Protein AF-A0A3D2IP74-F1 (afdb_monomer_lite)

Foldseek 3Di:
DFQQVVVLVVCVVPPDPPDDGLVPDPDDPDDDDDDRRDGPVRVVVVCCCPDPVLVCQVVAFDPDDDDPDPPGDTSNNVVVVVVVVVD

Structure (mmCIF, N/CA/C/O backbone):
data_AF-A0A3D2IP74-F1
#
_entry.id   AF-A0A3D2IP74-F1
#
loop_
_atom_site.group_PDB
_atom_site.id
_atom_site.type_symbol
_atom_site.label_atom_id
_atom_site.label_alt_id
_atom_site.label_comp_id
_atom_site.label_asym_id
_atom_site.label_entity_id
_atom_site.label_seq_id
_atom_site.pdbx_PDB_ins_code
_atom_site.Cartn_x
_atom_site.Cartn_y
_atom_site.Cartn_z
_atom_site.occupancy
_atom_site.B_iso_or_equiv
_atom_site.auth_seq_id
_atom_site.auth_comp_id
_atom_site.auth_asym_id
_atom_site.auth_atom_id
_atom_site.pdbx_PDB_model_num
ATOM 1 N N . MET A 1 1 ? -7.723 -2.704 24.271 1.00 79.56 1 MET A N 1
ATOM 2 C CA . MET A 1 1 ? -7.808 -1.946 23.009 1.00 79.56 1 MET A CA 1
ATOM 3 C C . MET A 1 1 ? -6.448 -1.966 22.332 1.00 79.56 1 MET A C 1
ATOM 5 O O . MET A 1 1 ? -5.488 -1.477 22.926 1.00 79.56 1 MET A O 1
ATOM 9 N N . THR A 1 2 ? -6.348 -2.590 21.163 1.00 94.44 2 THR A N 1
ATOM 10 C CA . THR A 1 2 ? -5.093 -2.758 20.408 1.00 94.44 2 THR A CA 1
ATOM 11 C C . THR A 1 2 ? -4.667 -1.459 19.704 1.00 94.44 2 THR A C 1
ATOM 13 O O . THR A 1 2 ? -5.436 -0.497 19.643 1.00 94.44 2 THR A O 1
ATOM 16 N N . ILE A 1 3 ? -3.431 -1.386 19.189 1.00 96.50 3 ILE A N 1
ATOM 17 C CA . ILE A 1 3 ? -2.961 -0.206 18.434 1.00 96.50 3 ILE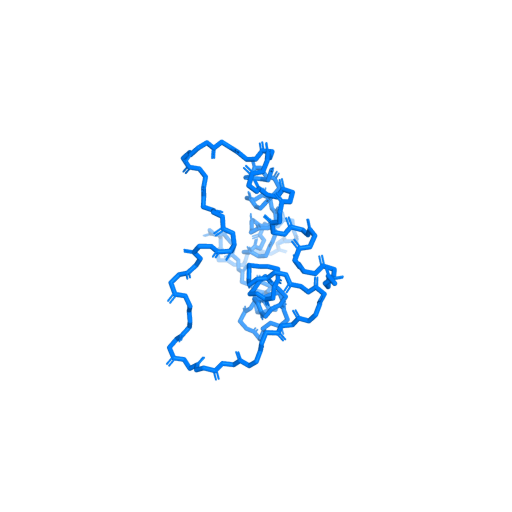 A CA 1
ATOM 18 C C . ILE A 1 3 ? -3.782 -0.051 17.147 1.00 96.50 3 ILE A C 1
ATOM 20 O O . ILE A 1 3 ? -4.207 1.062 16.832 1.00 96.50 3 ILE A O 1
ATOM 24 N N . ARG A 1 4 ? -4.084 -1.167 16.473 1.00 96.25 4 ARG A N 1
ATOM 25 C CA . ARG A 1 4 ? -4.970 -1.200 15.305 1.00 96.25 4 ARG A CA 1
ATOM 26 C C . ARG A 1 4 ? -6.343 -0.596 15.615 1.00 96.25 4 ARG A C 1
ATOM 28 O O . ARG A 1 4 ? -6.771 0.313 14.915 1.00 96.25 4 ARG A O 1
ATOM 35 N N . GLU A 1 5 ? -7.005 -1.043 16.683 1.00 96.00 5 GLU A N 1
ATOM 36 C CA . GLU A 1 5 ? -8.339 -0.544 17.071 1.00 96.00 5 GLU A CA 1
ATOM 37 C C . GLU A 1 5 ? -8.347 0.959 17.373 1.00 96.00 5 GLU A C 1
ATOM 39 O O . GLU A 1 5 ? -9.313 1.658 17.071 1.00 96.00 5 GLU A O 1
ATOM 44 N N . ARG A 1 6 ? -7.264 1.482 17.961 1.00 96.88 6 ARG A N 1
ATOM 45 C CA . ARG A 1 6 ? -7.114 2.926 18.192 1.00 96.88 6 ARG A CA 1
ATOM 46 C C . ARG A 1 6 ? -6.982 3.696 16.877 1.00 96.88 6 ARG A C 1
ATOM 48 O O . ARG A 1 6 ? -7.562 4.773 16.757 1.00 96.88 6 ARG A O 1
ATOM 55 N N . ALA A 1 7 ? -6.237 3.160 15.909 1.00 95.62 7 ALA A N 1
ATOM 56 C CA . ALA A 1 7 ? -6.108 3.755 14.581 1.00 95.62 7 ALA A CA 1
ATOM 57 C C . ALA A 1 7 ? -7.444 3.731 13.820 1.00 95.62 7 ALA A C 1
ATOM 59 O O . ALA A 1 7 ? -7.863 4.760 13.305 1.00 95.62 7 ALA A O 1
ATOM 60 N N . GLU A 1 8 ? -8.157 2.605 13.841 1.00 96.25 8 GLU A N 1
ATOM 61 C CA . GLU A 1 8 ? -9.488 2.451 13.236 1.00 96.25 8 GLU A CA 1
ATOM 62 C C . GLU A 1 8 ? -10.528 3.402 13.842 1.00 96.25 8 GLU A C 1
ATOM 64 O O . GLU A 1 8 ? -11.328 3.998 13.120 1.00 96.25 8 GLU A O 1
ATOM 69 N N . LYS A 1 9 ? -10.506 3.586 15.169 1.00 96.31 9 LYS A N 1
ATOM 70 C CA . LYS A 1 9 ? -11.368 4.567 15.838 1.00 96.31 9 LYS A CA 1
ATOM 71 C C . LYS A 1 9 ? -11.052 5.989 15.367 1.00 96.31 9 LYS A C 1
ATOM 73 O O . LYS A 1 9 ? -11.965 6.728 15.018 1.00 96.31 9 LYS A O 1
ATOM 78 N N . ARG A 1 10 ? -9.765 6.341 15.302 1.00 95.94 10 ARG A N 1
ATOM 79 C CA . ARG A 1 10 ? -9.315 7.653 14.823 1.00 95.94 10 ARG A CA 1
ATOM 80 C C . ARG A 1 10 ? -9.715 7.900 13.366 1.00 95.94 10 ARG A C 1
ATOM 82 O O . ARG A 1 10 ? -10.128 9.005 13.042 1.00 95.94 10 ARG A O 1
ATOM 89 N N . GLU A 1 11 ? -9.614 6.893 12.500 1.00 96.44 11 GLU A N 1
ATOM 90 C CA . GLU A 1 11 ? -10.064 6.993 11.106 1.00 96.44 11 GLU A CA 1
ATOM 91 C C . GLU A 1 11 ? -11.541 7.390 11.025 1.00 96.44 11 GLU A C 1
ATOM 93 O O . GLU A 1 11 ? -11.880 8.310 10.291 1.00 96.44 11 GLU A O 1
ATOM 98 N N . ARG A 1 12 ? -12.411 6.769 11.830 1.00 94.62 12 ARG A N 1
ATOM 99 C CA . ARG A 1 12 ? -13.847 7.097 11.845 1.00 94.62 12 ARG A CA 1
ATOM 100 C C . ARG A 1 12 ? -14.157 8.512 12.330 1.00 94.62 12 ARG A C 1
ATOM 102 O O . ARG A 1 12 ? -15.177 9.065 11.943 1.00 94.62 12 ARG A O 1
ATOM 109 N N . GLU A 1 13 ? -13.321 9.061 13.205 1.00 96.00 13 GLU A N 1
ATOM 110 C CA . GLU A 1 13 ? -13.516 10.398 13.774 1.00 96.00 13 GLU A CA 1
ATOM 111 C C . GLU A 1 13 ? -12.984 11.506 12.855 1.00 96.00 13 GLU A C 1
ATOM 113 O O . GLU A 1 13 ? -13.545 12.597 12.828 1.00 96.00 13 GLU A O 1
ATOM 118 N N . ILE A 1 14 ? -11.893 11.242 12.126 1.00 96.69 14 ILE A N 1
ATOM 119 C CA . ILE A 1 14 ? -11.164 12.265 11.359 1.00 96.69 14 ILE A CA 1
ATOM 120 C C . ILE A 1 14 ? -11.509 12.238 9.868 1.00 96.69 14 ILE A C 1
ATOM 122 O O . ILE A 1 14 ? -11.487 13.283 9.215 1.00 96.69 14 ILE A O 1
ATOM 126 N N . LEU A 1 15 ? -11.766 11.061 9.294 1.00 96.31 15 LEU A N 1
ATOM 127 C CA . LEU A 1 15 ? -12.001 10.951 7.860 1.00 96.31 15 LEU A CA 1
ATOM 128 C C . LEU A 1 15 ? -13.386 11.489 7.472 1.00 96.31 15 LEU A C 1
ATOM 130 O O . LEU A 1 15 ? -14.334 11.474 8.253 1.00 96.31 15 LEU A O 1
ATOM 134 N N . SER A 1 16 ? -13.499 11.942 6.221 1.00 96.88 16 SER A N 1
ATOM 135 C CA . SER A 1 16 ? -14.776 12.344 5.622 1.00 96.88 16 SER A CA 1
ATOM 136 C C . SER A 1 16 ? -15.813 11.210 5.706 1.00 96.88 16 SER A C 1
ATOM 138 O O . SER A 1 16 ? -15.433 10.046 5.562 1.00 96.88 16 SER A O 1
ATOM 140 N N . PRO A 1 17 ? -17.122 11.511 5.821 1.00 95.00 17 PRO A N 1
ATOM 141 C CA . PRO A 1 17 ? -18.185 10.500 5.783 1.00 95.00 17 PRO A CA 1
ATOM 142 C C . PRO A 1 17 ? -18.165 9.605 4.534 1.00 95.00 17 PRO A C 1
ATOM 144 O O . PRO A 1 17 ? -18.671 8.488 4.566 1.00 95.00 17 PRO A O 1
ATOM 147 N N . TYR A 1 18 ? -17.573 10.091 3.438 1.00 95.56 18 TYR A N 1
ATOM 148 C CA . TYR A 1 18 ? -17.444 9.360 2.174 1.00 95.56 18 TYR A CA 1
ATOM 149 C C . TYR A 1 18 ? -16.120 8.590 2.038 1.00 95.56 18 TYR A C 1
ATOM 151 O O . TYR A 1 18 ? -15.873 7.962 1.010 1.00 95.56 18 TYR A O 1
ATOM 159 N N . ALA A 1 19 ? -15.234 8.660 3.033 1.00 96.31 19 ALA A N 1
ATOM 160 C CA . ALA A 1 19 ? -13.943 7.993 2.984 1.00 96.31 19 ALA A CA 1
ATOM 161 C C . ALA A 1 19 ? -14.062 6.492 3.287 1.00 96.31 19 ALA A C 1
ATOM 163 O O . ALA A 1 19 ? -14.824 6.058 4.153 1.00 96.31 19 ALA A O 1
ATOM 164 N N . ALA A 1 20 ? -13.231 5.690 2.623 1.00 95.56 20 ALA A N 1
ATOM 165 C CA . ALA A 1 20 ? -13.114 4.269 2.920 1.00 95.56 20 ALA A CA 1
ATOM 166 C C . ALA A 1 20 ? -12.402 4.057 4.270 1.00 95.56 20 ALA A C 1
ATOM 168 O O . ALA A 1 20 ? -11.190 4.235 4.381 1.00 95.56 20 ALA A O 1
ATOM 169 N N . CYS A 1 21 ? -13.147 3.640 5.294 1.00 96.00 21 CYS A N 1
ATOM 170 C CA . CYS A 1 21 ? -12.592 3.297 6.606 1.00 96.00 21 CYS A CA 1
ATOM 171 C C . CYS A 1 21 ? -12.031 1.870 6.618 1.00 96.00 21 CYS A C 1
ATOM 173 O O . CYS A 1 21 ? -12.682 0.941 6.134 1.00 96.00 21 CYS A O 1
ATOM 175 N N . SER A 1 22 ? -10.864 1.659 7.233 1.00 95.69 22 SER A N 1
ATOM 176 C CA . SER A 1 22 ? -10.245 0.325 7.294 1.00 95.69 22 SER A CA 1
ATOM 177 C C . SER A 1 22 ? -11.084 -0.682 8.092 1.00 95.69 22 SER A C 1
ATOM 179 O O . SER A 1 22 ? -11.193 -1.844 7.704 1.00 95.69 22 SER A O 1
ATOM 181 N N . ALA A 1 23 ? -11.779 -0.215 9.133 1.00 94.38 23 ALA A N 1
ATOM 182 C CA . ALA A 1 23 ? -12.708 -1.014 9.934 1.00 94.38 23 ALA A CA 1
ATOM 183 C C . ALA A 1 23 ? -13.975 -1.478 9.187 1.00 94.38 23 ALA A C 1
ATOM 185 O O . ALA A 1 23 ? -14.722 -2.287 9.729 1.00 94.38 23 ALA A O 1
ATOM 186 N N . LEU A 1 24 ? -14.260 -0.929 7.999 1.00 94.56 24 LEU A N 1
ATOM 187 C CA . LEU A 1 24 ? -15.420 -1.280 7.163 1.00 94.56 24 LEU A CA 1
ATOM 188 C C . LEU A 1 24 ? -15.004 -2.007 5.874 1.00 94.56 24 LEU A C 1
ATOM 190 O O . LEU A 1 24 ? -15.775 -2.081 4.921 1.00 94.56 24 LEU A O 1
ATOM 194 N N . SER A 1 25 ? -13.771 -2.516 5.819 1.00 94.00 25 SER A N 1
ATOM 195 C CA . SER A 1 25 ? -13.303 -3.310 4.686 1.00 94.00 25 SER A CA 1
ATOM 196 C C . SER A 1 25 ? -14.170 -4.559 4.496 1.00 94.00 25 SER A C 1
ATOM 198 O O . SER A 1 25 ? -14.534 -5.219 5.468 1.00 94.00 25 SER A O 1
ATOM 200 N N . ALA A 1 26 ? -14.433 -4.924 3.238 1.00 93.56 26 ALA A N 1
ATOM 201 C CA . ALA A 1 26 ? -15.124 -6.166 2.883 1.00 93.56 26 ALA A CA 1
ATOM 202 C C . ALA A 1 26 ? -14.337 -7.440 3.261 1.00 93.56 26 ALA A C 1
ATOM 204 O O . ALA A 1 26 ? -14.858 -8.544 3.138 1.00 93.56 26 ALA A O 1
ATOM 205 N N . GLY A 1 27 ? -13.092 -7.301 3.731 1.00 92.44 27 GLY A N 1
ATOM 206 C CA . GLY A 1 27 ? -12.232 -8.418 4.106 1.00 92.44 27 GLY A CA 1
ATOM 207 C C . GLY A 1 27 ? -11.341 -8.886 2.957 1.00 92.44 27 GLY A C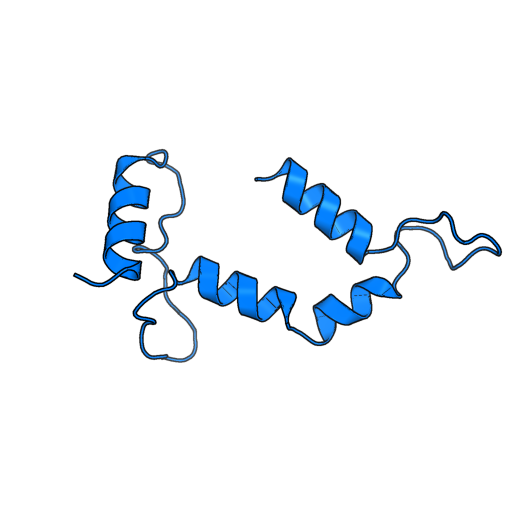 1
ATOM 208 O O . GLY A 1 27 ? -11.022 -8.125 2.044 1.00 92.44 27 GLY A O 1
ATOM 209 N N . ARG A 1 28 ? -10.870 -10.132 3.046 1.00 93.25 28 ARG A N 1
ATOM 210 C CA . ARG A 1 28 ? -9.981 -10.770 2.064 1.00 93.25 28 ARG A CA 1
ATOM 211 C C . ARG A 1 28 ? -10.564 -12.116 1.652 1.00 93.25 28 ARG A C 1
ATOM 213 O O . ARG A 1 28 ? -11.189 -12.771 2.476 1.00 93.25 28 ARG A O 1
ATOM 220 N N . ASP A 1 29 ? -10.253 -12.560 0.434 1.00 95.25 29 ASP A N 1
ATOM 221 C CA . ASP A 1 29 ? -10.693 -13.867 -0.089 1.00 95.25 29 ASP A CA 1
ATOM 222 C C . ASP A 1 29 ? -10.274 -15.044 0.802 1.00 95.25 29 ASP A C 1
ATOM 224 O O . ASP A 1 29 ? -10.947 -16.068 0.865 1.00 95.25 29 ASP A O 1
ATOM 228 N N . LYS A 1 30 ? -9.126 -14.907 1.475 1.00 94.44 30 LYS A N 1
ATOM 229 C CA . LYS A 1 30 ? -8.642 -15.862 2.471 1.00 94.44 30 LYS A CA 1
ATOM 230 C C . LYS A 1 30 ? -8.715 -15.221 3.842 1.00 94.44 30 LYS A C 1
ATOM 232 O O . LYS A 1 30 ? -8.149 -14.144 4.045 1.00 94.44 30 LYS A O 1
ATOM 237 N N . GLU A 1 31 ? -9.360 -15.911 4.775 1.00 91.94 31 GLU A N 1
ATOM 238 C CA . GLU A 1 31 ? -9.394 -15.489 6.167 1.00 91.94 31 GLU A CA 1
ATOM 239 C C . GLU A 1 31 ? -7.984 -15.484 6.756 1.00 91.94 31 GLU A C 1
ATOM 241 O O . GLU A 1 31 ? -7.200 -16.423 6.612 1.00 91.94 31 GLU A O 1
ATOM 246 N N . GLU A 1 32 ? -7.653 -14.383 7.418 1.00 92.00 32 GLU A N 1
ATOM 247 C CA . GLU A 1 32 ? -6.380 -14.198 8.091 1.00 92.00 32 GLU A CA 1
ATOM 248 C C . GLU A 1 32 ? -6.645 -13.552 9.450 1.00 92.00 32 GLU A C 1
ATOM 250 O O . GLU A 1 32 ? -7.493 -12.657 9.542 1.00 92.00 32 GLU A O 1
ATOM 255 N N . PRO A 1 33 ? -5.896 -13.926 10.499 1.00 92.75 33 PRO A N 1
ATOM 256 C CA . PRO A 1 33 ? -6.027 -13.270 11.788 1.00 92.75 33 PRO A CA 1
ATOM 257 C C . PRO A 1 33 ? -5.690 -11.782 11.663 1.00 92.75 33 PRO A C 1
ATOM 259 O O . PRO A 1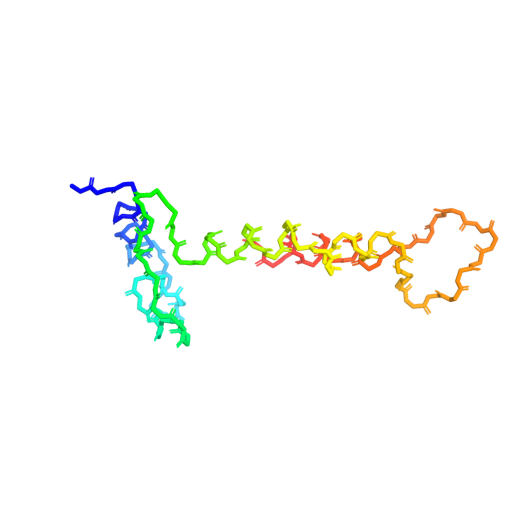 33 ? -4.793 -11.376 10.904 1.00 92.75 33 PRO A O 1
ATOM 262 N N . GLN A 1 34 ? -6.422 -10.969 12.422 1.00 91.81 34 GLN A N 1
ATOM 263 C CA . GLN A 1 34 ? -6.199 -9.531 12.488 1.00 91.81 34 GLN A CA 1
ATOM 264 C C . GLN A 1 34 ? -4.863 -9.224 13.168 1.00 91.81 34 GLN A C 1
ATOM 266 O O . GLN A 1 34 ? -4.456 -9.885 14.121 1.00 91.81 34 GLN A O 1
ATOM 271 N N . ASP A 1 35 ? -4.179 -8.201 12.663 1.00 94.19 35 ASP A N 1
ATOM 272 C CA . ASP A 1 35 ? -2.928 -7.712 13.239 1.00 94.19 35 ASP A CA 1
ATOM 273 C C . ASP A 1 35 ? -3.250 -6.817 14.456 1.00 94.19 35 ASP A C 1
ATOM 275 O O . ASP A 1 35 ? -4.240 -6.083 14.457 1.00 94.19 35 ASP A O 1
ATOM 279 N N . ALA A 1 36 ? -2.454 -6.880 15.524 1.00 95.56 36 ALA A N 1
ATOM 280 C CA . ALA A 1 36 ? -2.674 -6.049 16.713 1.00 95.56 36 ALA A CA 1
ATOM 281 C C . ALA A 1 36 ? -2.232 -4.584 16.509 1.00 95.56 36 ALA A C 1
ATOM 283 O O . ALA A 1 36 ? -2.617 -3.694 17.274 1.00 95.56 36 ALA A O 1
ATOM 284 N N . ILE A 1 37 ? -1.408 -4.326 15.494 1.00 96.44 37 ILE A N 1
ATOM 285 C CA . ILE A 1 37 ? -0.739 -3.048 15.260 1.00 96.44 37 ILE A CA 1
ATOM 286 C C . ILE A 1 37 ? -1.250 -2.384 13.987 1.00 96.44 37 ILE A C 1
ATOM 288 O O . ILE A 1 37 ? -1.593 -1.204 14.014 1.00 96.44 37 ILE A O 1
ATOM 292 N N . ARG A 1 38 ? -1.303 -3.126 12.878 1.00 96.44 38 ARG A N 1
ATOM 293 C CA . ARG A 1 38 ? -1.572 -2.559 11.549 1.00 96.44 38 ARG A CA 1
ATOM 294 C C . ARG A 1 38 ? -3.035 -2.685 11.146 1.00 96.44 38 ARG A C 1
ATOM 296 O O . ARG A 1 38 ? -3.619 -3.758 11.274 1.00 96.44 38 ARG A O 1
ATOM 303 N N . THR A 1 39 ? -3.601 -1.621 10.578 1.00 96.81 39 THR A N 1
ATOM 304 C CA . THR A 1 39 ? -4.912 -1.691 9.910 1.00 96.81 39 THR A CA 1
ATOM 305 C C . THR A 1 39 ? -4.832 -2.536 8.638 1.00 96.81 39 THR A C 1
ATOM 307 O O . THR A 1 39 ? -3.744 -2.801 8.111 1.00 96.81 39 THR A O 1
ATOM 310 N N . VAL A 1 40 ? -5.984 -2.969 8.117 1.00 96.62 40 VAL A N 1
ATOM 311 C CA . VAL A 1 40 ? -6.023 -3.820 6.916 1.00 96.62 40 VAL A CA 1
ATOM 312 C C . VAL A 1 40 ? -5.311 -3.174 5.721 1.00 96.62 40 VAL A C 1
ATOM 314 O O . VAL A 1 40 ? -4.498 -3.841 5.083 1.00 96.62 40 VAL A O 1
ATOM 317 N N . TYR A 1 41 ? -5.489 -1.866 5.507 1.00 96.38 41 TYR A N 1
ATOM 318 C CA . TYR A 1 41 ? -4.835 -1.126 4.421 1.00 96.38 41 TYR A CA 1
ATOM 319 C C . TYR A 1 41 ? -3.341 -0.886 4.666 1.00 96.38 41 TYR A C 1
ATOM 321 O O . TYR A 1 41 ? -2.551 -0.916 3.723 1.00 96.38 41 TYR A O 1
ATOM 329 N N . GLN A 1 42 ? -2.913 -0.706 5.921 1.00 96.94 42 GLN A N 1
ATOM 330 C CA . GLN A 1 42 ? -1.485 -0.638 6.254 1.00 96.94 42 GLN A CA 1
ATOM 331 C C . GLN A 1 42 ? -0.783 -1.968 5.954 1.00 96.94 42 GLN A C 1
ATOM 333 O O . GLN A 1 42 ? 0.290 -1.979 5.353 1.00 96.94 42 GLN A O 1
ATOM 338 N N . ARG A 1 43 ? -1.418 -3.092 6.309 1.00 96.06 43 ARG A N 1
ATOM 339 C CA . ARG A 1 43 ? -0.906 -4.436 6.011 1.00 96.06 43 ARG A CA 1
ATOM 340 C C . ARG A 1 43 ? -0.819 -4.692 4.505 1.00 96.06 43 ARG A C 1
ATOM 342 O O . ARG A 1 43 ? 0.162 -5.278 4.047 1.00 96.06 43 ARG A O 1
ATOM 349 N N . ASP A 1 44 ? -1.803 -4.241 3.733 1.00 96.19 44 ASP A N 1
ATOM 350 C CA . ASP A 1 44 ? -1.796 -4.403 2.276 1.00 96.19 44 ASP A CA 1
ATOM 351 C C . ASP A 1 44 ? -0.719 -3.535 1.611 1.00 96.19 44 ASP A C 1
ATOM 353 O O . ASP A 1 44 ? 0.005 -4.013 0.734 1.00 96.19 44 ASP A O 1
ATOM 357 N N . ARG A 1 45 ? -0.519 -2.301 2.091 1.00 97.19 45 ARG A N 1
ATOM 358 C CA . ARG A 1 45 ? 0.587 -1.440 1.649 1.00 97.19 45 ARG A CA 1
ATOM 359 C C . ARG A 1 45 ? 1.943 -2.120 1.848 1.00 97.19 45 ARG A C 1
ATOM 361 O O . ARG A 1 45 ? 2.738 -2.161 0.910 1.00 97.19 45 ARG A O 1
ATOM 368 N N . ASP A 1 46 ? 2.197 -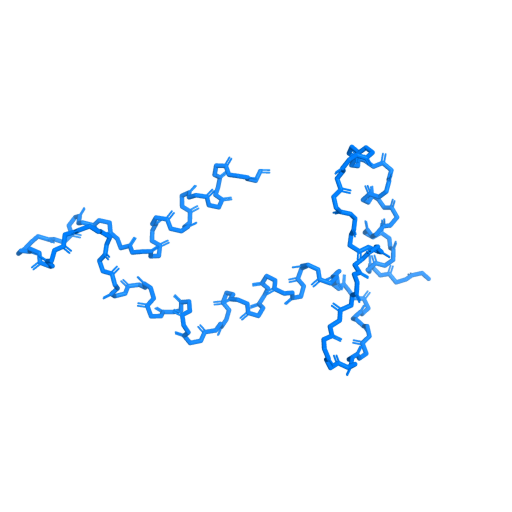2.686 3.027 1.00 97.19 46 ASP A N 1
ATOM 369 C CA . ASP A 1 46 ? 3.460 -3.377 3.316 1.00 97.19 46 ASP A CA 1
ATOM 370 C C . ASP A 1 46 ? 3.674 -4.563 2.356 1.00 97.19 46 ASP A C 1
ATOM 372 O O . ASP A 1 46 ? 4.754 -4.731 1.783 1.00 97.19 46 ASP A O 1
ATOM 376 N N . ARG A 1 47 ? 2.626 -5.360 2.105 1.00 96.69 47 ARG A N 1
ATOM 377 C CA . ARG A 1 47 ? 2.671 -6.484 1.151 1.00 96.69 47 ARG A CA 1
ATOM 378 C C . ARG A 1 47 ? 3.041 -6.034 -0.259 1.00 96.69 47 ARG A C 1
ATOM 380 O O . ARG A 1 47 ? 3.875 -6.676 -0.901 1.00 96.69 47 ARG A O 1
ATOM 387 N N . ILE A 1 48 ? 2.446 -4.940 -0.736 1.00 97.75 48 ILE A N 1
ATOM 388 C CA . ILE A 1 48 ? 2.733 -4.378 -2.061 1.00 97.75 48 ILE A CA 1
ATOM 389 C C . ILE A 1 48 ? 4.198 -3.941 -2.136 1.00 97.75 48 ILE A C 1
ATOM 391 O O . ILE A 1 48 ? 4.913 -4.393 -3.035 1.00 97.75 48 ILE A O 1
ATOM 395 N N . VAL A 1 49 ? 4.662 -3.138 -1.172 1.00 97.25 49 VAL A N 1
ATOM 396 C CA . VAL A 1 49 ? 6.026 -2.579 -1.141 1.00 97.25 49 VAL A CA 1
ATOM 397 C C . VAL A 1 49 ? 7.095 -3.678 -1.111 1.00 97.25 49 VAL A C 1
ATOM 399 O O . VAL A 1 49 ? 8.102 -3.584 -1.815 1.00 97.25 49 VAL A O 1
ATOM 402 N N . HIS A 1 50 ? 6.868 -4.759 -0.360 1.00 97.75 50 HIS A N 1
ATOM 403 C CA . HIS A 1 50 ? 7.821 -5.870 -0.250 1.00 97.75 50 HIS A CA 1
ATOM 404 C C . HIS A 1 50 ? 7.689 -6.935 -1.354 1.00 97.75 50 HIS A C 1
ATOM 406 O O . HIS A 1 50 ? 8.488 -7.877 -1.423 1.00 97.75 50 HIS A O 1
ATOM 412 N N . SER A 1 51 ? 6.727 -6.795 -2.268 1.00 98.19 51 SER A N 1
ATOM 413 C CA . SER A 1 51 ? 6.521 -7.761 -3.347 1.00 98.19 51 SER A CA 1
ATOM 414 C C . SER A 1 51 ? 7.678 -7.781 -4.360 1.00 98.19 51 SER A C 1
ATOM 416 O O . SER A 1 51 ? 8.369 -6.790 -4.623 1.00 98.19 51 SER A O 1
ATOM 418 N N . LYS A 1 52 ? 7.892 -8.939 -5.003 1.00 97.81 52 LYS A N 1
ATOM 419 C CA . LYS A 1 52 ? 8.847 -9.063 -6.123 1.00 97.81 52 LYS A CA 1
ATOM 420 C C . LYS A 1 52 ? 8.435 -8.181 -7.309 1.00 97.81 52 LYS A C 1
ATOM 422 O O . LYS A 1 52 ? 9.300 -7.636 -7.992 1.00 97.81 52 LYS A O 1
ATOM 427 N N . SER A 1 53 ? 7.132 -8.036 -7.547 1.00 97.62 53 SER A N 1
ATOM 428 C CA . SER A 1 53 ? 6.582 -7.217 -8.632 1.00 97.62 53 SER A CA 1
ATOM 429 C C . SER A 1 53 ? 6.892 -5.733 -8.442 1.00 97.62 53 SER A C 1
ATOM 431 O O . SER A 1 53 ? 7.376 -5.108 -9.381 1.00 97.62 53 SER A O 1
ATOM 433 N N . PHE A 1 54 ? 6.722 -5.197 -7.229 1.00 97.62 54 PHE A N 1
ATOM 434 C CA . PHE A 1 54 ? 7.067 -3.806 -6.924 1.00 97.62 54 PHE A CA 1
ATOM 435 C C . PHE A 1 54 ? 8.570 -3.545 -7.089 1.00 97.62 54 PHE A C 1
ATOM 437 O O . PHE A 1 54 ? 8.965 -2.600 -7.769 1.00 97.62 54 PHE A O 1
ATOM 444 N N . ARG A 1 55 ? 9.433 -4.449 -6.600 1.00 96.31 55 ARG A N 1
ATOM 445 C CA . ARG A 1 55 ? 10.895 -4.347 -6.797 1.00 96.31 55 ARG A CA 1
ATOM 446 C C . ARG A 1 55 ? 11.310 -4.300 -8.270 1.00 96.31 55 ARG A C 1
ATOM 448 O O . ARG A 1 55 ? 12.219 -3.554 -8.627 1.00 96.31 55 ARG A O 1
ATOM 455 N N . ARG A 1 56 ? 10.639 -5.063 -9.141 1.00 95.31 56 ARG A N 1
ATOM 456 C CA . ARG A 1 56 ? 10.915 -5.073 -10.590 1.00 95.31 56 ARG A CA 1
ATOM 457 C C . ARG A 1 56 ? 10.654 -3.719 -11.251 1.00 95.31 56 ARG A C 1
ATOM 459 O O . ARG A 1 56 ? 11.294 -3.435 -12.260 1.00 95.31 56 ARG A O 1
ATOM 466 N N . LEU A 1 57 ? 9.782 -2.871 -10.691 1.00 95.00 57 LEU A N 1
ATOM 467 C CA . LEU A 1 57 ? 9.501 -1.536 -11.236 1.00 95.00 57 LEU A CA 1
ATOM 468 C C . LEU A 1 57 ? 10.751 -0.650 -11.311 1.00 95.00 57 LEU A C 1
ATOM 470 O O . LEU A 1 57 ? 10.813 0.218 -12.179 1.00 95.00 57 LEU A O 1
ATOM 474 N N . LYS A 1 58 ? 11.763 -0.900 -10.464 1.00 91.25 58 LYS A N 1
ATOM 475 C CA . LYS A 1 58 ? 13.047 -0.181 -10.485 1.00 91.25 58 LYS A CA 1
ATOM 476 C C . LYS A 1 58 ? 13.755 -0.275 -11.840 1.00 91.25 58 LYS A C 1
ATOM 478 O O . LYS A 1 58 ? 14.444 0.655 -12.224 1.00 91.25 58 LYS A O 1
ATOM 483 N N . GLN A 1 59 ? 13.597 -1.387 -12.554 1.00 87.19 59 GLN A N 1
ATOM 484 C CA . GLN A 1 59 ? 14.259 -1.649 -13.839 1.00 87.19 59 GLN A CA 1
ATOM 485 C C . GLN A 1 59 ? 13.268 -1.649 -15.012 1.00 87.19 59 GLN A C 1
ATOM 487 O O . GLN A 1 59 ? 13.576 -2.140 -16.096 1.00 87.19 59 GLN A O 1
ATOM 492 N N . LYS A 1 60 ? 12.048 -1.140 -14.803 1.00 89.56 60 LYS A N 1
ATOM 493 C CA . LYS A 1 60 ? 11.066 -0.946 -15.871 1.00 89.56 60 LYS A CA 1
ATOM 494 C C . LYS A 1 60 ? 11.012 0.528 -16.210 1.00 89.56 60 LYS A C 1
ATOM 496 O O . LYS A 1 60 ? 10.796 1.355 -15.328 1.00 89.56 60 LYS A O 1
ATOM 501 N N . THR A 1 61 ? 11.200 0.849 -17.478 1.00 84.56 61 THR A N 1
ATOM 502 C CA . THR A 1 61 ? 11.105 2.222 -17.951 1.00 84.56 61 THR A CA 1
ATOM 503 C C . THR A 1 61 ? 9.658 2.704 -17.926 1.00 84.56 61 THR A C 1
ATOM 505 O O . THR A 1 61 ? 8.707 1.931 -18.100 1.00 84.56 61 THR A O 1
ATOM 508 N N . GLN A 1 62 ? 9.494 3.997 -17.672 1.00 85.12 62 GLN A N 1
ATOM 509 C CA . GLN A 1 62 ? 8.243 4.700 -17.896 1.00 85.12 62 GLN A CA 1
ATOM 510 C C . GLN A 1 62 ? 8.350 5.389 -19.262 1.00 85.12 62 GLN A C 1
ATOM 512 O O . GLN A 1 62 ? 9.233 6.219 -19.459 1.00 85.12 62 GLN A O 1
ATOM 517 N N . VAL A 1 63 ? 7.461 5.035 -20.196 1.00 79.75 63 VAL A N 1
ATOM 518 C CA . VAL A 1 63 ? 7.323 5.623 -21.549 1.00 79.75 63 VAL A CA 1
ATOM 519 C C . VAL A 1 63 ? 8.466 5.320 -22.535 1.00 79.75 63 VAL A C 1
ATOM 521 O O . VAL A 1 63 ? 8.187 4.860 -23.637 1.00 79.75 63 VAL A O 1
ATOM 524 N N . PHE A 1 64 ? 9.733 5.512 -22.173 1.00 71.31 64 PHE A N 1
ATOM 525 C CA . PHE A 1 64 ? 10.858 5.353 -23.107 1.00 71.31 64 PHE A CA 1
ATOM 526 C C . PHE A 1 64 ? 11.401 3.916 -23.145 1.00 71.31 64 PHE A C 1
ATOM 528 O O . PHE A 1 64 ? 11.509 3.263 -22.110 1.00 71.31 64 PHE A O 1
ATOM 535 N N . ILE A 1 65 ? 11.787 3.403 -24.316 1.00 63.38 65 ILE A N 1
ATOM 536 C CA . ILE A 1 65 ? 12.566 2.157 -24.424 1.00 63.38 65 ILE A CA 1
ATOM 537 C C . ILE A 1 65 ? 14.024 2.547 -24.171 1.00 63.38 65 ILE A C 1
ATOM 539 O O . ILE A 1 65 ? 14.568 3.324 -24.944 1.00 63.38 65 ILE A O 1
ATOM 543 N N . ALA A 1 66 ? 14.584 2.082 -23.049 1.00 61.38 66 ALA A N 1
ATOM 544 C CA . ALA A 1 66 ? 15.912 2.398 -22.500 1.00 61.38 66 ALA A CA 1
ATOM 545 C C . ALA A 1 66 ? 16.880 3.132 -23.463 1.00 61.38 66 ALA A C 1
ATOM 547 O O . ALA A 1 66 ? 17.588 2.475 -24.227 1.00 61.38 66 ALA A O 1
ATOM 548 N N . PRO A 1 67 ? 16.932 4.477 -23.430 1.00 56.00 67 PRO A N 1
ATOM 549 C CA . PRO A 1 67 ? 17.906 5.241 -24.197 1.00 56.00 67 PRO A CA 1
ATOM 550 C C . PRO A 1 67 ? 19.242 5.268 -23.445 1.00 56.00 67 PRO A C 1
ATOM 552 O O . PRO A 1 67 ? 19.306 4.995 -22.252 1.00 56.00 67 PRO A O 1
ATOM 555 N N . VAL A 1 68 ? 20.312 5.635 -24.142 1.00 60.59 68 VAL A N 1
ATOM 556 C CA . VAL A 1 68 ? 21.726 5.631 -23.706 1.00 60.59 68 VAL A CA 1
ATOM 557 C C . VAL A 1 68 ? 22.017 6.487 -22.445 1.00 60.59 68 VAL A C 1
ATOM 559 O O . VAL A 1 68 ? 23.127 6.459 -21.926 1.00 60.59 68 VAL A O 1
ATOM 562 N N . SER A 1 69 ? 21.030 7.227 -21.919 1.00 63.81 69 SER A N 1
ATOM 563 C CA . SER A 1 69 ? 21.148 8.124 -20.759 1.00 63.81 69 SER A CA 1
ATOM 564 C C . SER A 1 69 ? 20.449 7.561 -19.510 1.00 63.81 69 SER A C 1
ATOM 566 O O . SER A 1 69 ? 19.431 6.881 -19.583 1.00 63.81 69 SER A O 1
ATOM 568 N N . ASP A 1 70 ? 21.000 7.857 -18.339 1.00 62.72 70 ASP A N 1
ATOM 569 C CA . ASP A 1 70 ? 20.592 7.398 -17.007 1.00 62.72 70 ASP A CA 1
ATOM 570 C C . ASP A 1 70 ? 19.544 8.295 -16.312 1.00 62.72 70 ASP A C 1
ATOM 572 O O . ASP A 1 70 ? 19.074 7.968 -15.223 1.00 62.72 70 ASP A O 1
ATOM 576 N N . HIS A 1 71 ? 19.116 9.390 -16.952 1.00 65.38 71 HIS A N 1
ATOM 577 C CA . HIS A 1 71 ? 18.191 10.381 -16.380 1.00 65.38 71 HIS A CA 1
ATOM 578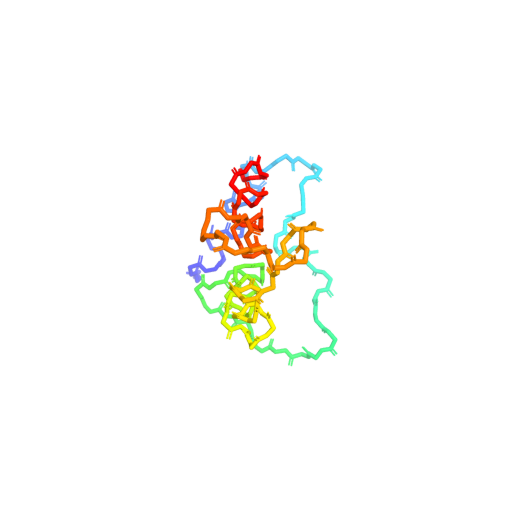 C C . HIS A 1 71 ? 16.697 10.095 -16.641 1.00 65.38 71 HIS A C 1
ATOM 580 O O . HIS A 1 71 ? 15.838 10.936 -16.361 1.00 65.38 71 HIS A O 1
ATOM 586 N N . TYR A 1 72 ? 16.336 8.922 -17.171 1.00 71.88 72 TYR A N 1
ATOM 587 C CA . TYR A 1 72 ? 14.931 8.597 -17.440 1.00 71.88 72 TYR A CA 1
ATOM 588 C C . TYR A 1 72 ? 14.185 8.096 -16.205 1.00 71.88 72 TYR A C 1
ATOM 590 O O . TYR A 1 72 ? 14.705 7.373 -15.354 1.00 71.88 72 TYR A O 1
ATOM 598 N N . ARG A 1 73 ? 12.893 8.430 -16.148 1.00 80.69 73 ARG A N 1
ATOM 599 C CA . ARG A 1 73 ? 11.992 7.934 -15.108 1.00 80.69 73 ARG A CA 1
ATOM 600 C C . ARG A 1 73 ? 11.775 6.429 -15.271 1.00 80.69 73 ARG A C 1
ATOM 602 O O . ARG A 1 73 ? 11.453 5.919 -16.346 1.00 80.69 73 ARG A O 1
ATOM 609 N N . THR A 1 74 ? 11.893 5.715 -14.161 1.00 89.69 74 THR A N 1
ATOM 610 C CA . THR A 1 74 ? 11.451 4.322 -14.055 1.00 89.69 74 THR A CA 1
ATOM 611 C C . THR A 1 74 ? 9.997 4.284 -13.593 1.00 89.69 74 THR A C 1
ATOM 613 O O . THR A 1 74 ? 9.489 5.250 -13.015 1.00 89.69 74 THR A O 1
ATOM 616 N N . ARG A 1 75 ? 9.319 3.150 -13.786 1.00 93.25 75 ARG A N 1
ATOM 617 C CA . ARG A 1 75 ? 7.972 2.937 -13.238 1.00 93.25 75 ARG A CA 1
ATOM 618 C C . ARG A 1 75 ? 7.954 3.078 -11.720 1.00 93.25 75 ARG A C 1
ATOM 620 O O . ARG A 1 75 ? 6.950 3.519 -11.174 1.00 93.25 75 ARG A O 1
ATOM 627 N N . LEU A 1 76 ? 9.050 2.727 -11.038 1.00 94.81 76 LEU A N 1
ATOM 628 C CA . LEU A 1 76 ? 9.158 2.908 -9.591 1.00 94.81 76 LEU A CA 1
ATOM 629 C C . LEU A 1 76 ? 9.147 4.391 -9.215 1.00 94.81 76 LEU A C 1
ATOM 631 O O . LEU A 1 76 ? 8.357 4.776 -8.362 1.00 94.81 76 LEU A O 1
ATOM 635 N N . MET A 1 77 ? 9.965 5.216 -9.875 1.00 93.38 77 MET A N 1
ATOM 636 C CA . MET A 1 77 ? 9.991 6.661 -9.614 1.00 93.38 77 MET A CA 1
ATOM 637 C C . MET A 1 77 ? 8.623 7.294 -9.854 1.00 93.38 77 MET A C 1
ATOM 639 O O . MET A 1 77 ? 8.108 7.985 -8.983 1.00 93.38 77 MET A O 1
ATOM 643 N N . HIS A 1 78 ? 7.994 6.961 -10.981 1.00 93.88 78 HIS A N 1
ATOM 644 C CA . HIS A 1 78 ? 6.647 7.433 -11.284 1.00 93.88 78 HIS A CA 1
ATOM 645 C C . HIS A 1 78 ? 5.617 6.992 -10.227 1.00 93.88 78 HIS A C 1
ATOM 647 O O . HIS A 1 78 ? 4.803 7.792 -9.781 1.00 93.88 78 HIS A O 1
ATOM 653 N N . THR A 1 79 ? 5.677 5.737 -9.768 1.00 96.31 79 THR A N 1
ATOM 654 C CA . THR A 1 79 ? 4.774 5.230 -8.717 1.00 96.31 79 THR A CA 1
ATOM 655 C C . THR A 1 79 ? 4.947 5.992 -7.401 1.00 96.31 79 THR A C 1
ATOM 657 O O . THR A 1 79 ? 3.961 6.285 -6.728 1.00 96.31 79 THR A O 1
ATOM 660 N N . LEU A 1 80 ? 6.186 6.331 -7.030 1.00 95.50 80 LEU A N 1
ATOM 661 C CA . LEU A 1 80 ? 6.466 7.108 -5.820 1.00 95.50 80 LEU A CA 1
ATOM 662 C C . LEU A 1 80 ? 5.961 8.553 -5.936 1.00 95.50 80 LEU A C 1
ATOM 664 O O . LEU A 1 80 ? 5.396 9.067 -4.976 1.00 95.50 80 LEU A O 1
ATOM 668 N N . GLU A 1 81 ? 6.100 9.183 -7.104 1.00 95.69 81 GLU A N 1
ATOM 669 C CA . GLU A 1 81 ? 5.552 10.522 -7.373 1.00 95.69 81 GLU A CA 1
ATOM 670 C C . GLU A 1 81 ? 4.028 10.542 -7.266 1.00 95.69 81 GLU A C 1
ATOM 672 O O . GLU A 1 81 ? 3.472 11.366 -6.542 1.00 95.69 81 GLU A O 1
ATOM 677 N N . VAL A 1 82 ? 3.353 9.596 -7.929 1.00 96.88 82 VAL A N 1
ATOM 678 C CA . VAL A 1 82 ? 1.892 9.461 -7.861 1.00 96.88 82 VAL A CA 1
AT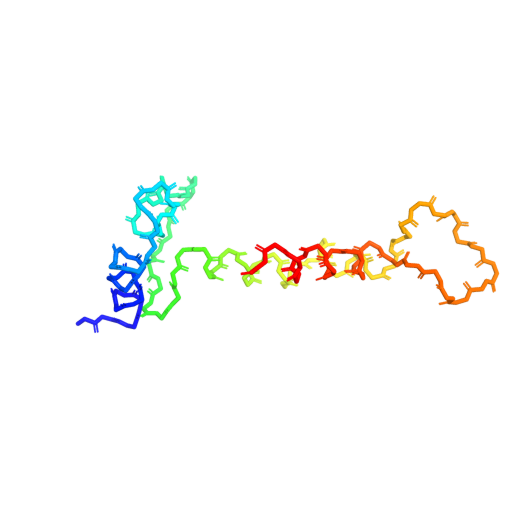OM 679 C C . VAL A 1 82 ? 1.447 9.232 -6.418 1.00 96.88 82 VAL A C 1
ATOM 681 O O . VAL A 1 82 ? 0.538 9.911 -5.952 1.00 96.88 82 VAL A O 1
ATOM 684 N N . SER A 1 83 ? 2.126 8.344 -5.683 1.00 96.75 83 SER A N 1
ATOM 685 C CA . SER A 1 83 ? 1.807 8.075 -4.277 1.00 96.75 83 SER A CA 1
ATOM 686 C C . SER A 1 83 ? 2.002 9.289 -3.370 1.00 96.75 83 SER A C 1
ATOM 688 O O . SER A 1 83 ? 1.352 9.354 -2.329 1.00 96.75 83 SER A O 1
ATOM 690 N N . GLN A 1 84 ? 2.921 10.199 -3.695 1.00 96.06 84 GLN A N 1
ATOM 691 C CA . GLN A 1 84 ? 3.141 11.408 -2.908 1.00 96.06 84 GLN A CA 1
ATOM 692 C C . GLN A 1 84 ? 2.096 12.482 -3.223 1.00 96.06 84 GLN A C 1
ATOM 694 O O . GLN A 1 84 ? 1.689 13.194 -2.313 1.00 96.06 84 GLN A O 1
ATOM 699 N N . LEU A 1 85 ? 1.655 12.581 -4.480 1.00 97.25 85 LEU A N 1
ATOM 700 C CA . LEU A 1 85 ? 0.596 13.506 -4.895 1.00 97.25 85 LEU A CA 1
ATOM 701 C C . LEU A 1 85 ? -0.790 13.085 -4.390 1.00 97.25 85 LEU A C 1
ATOM 703 O O . LEU A 1 85 ? -1.632 13.941 -4.150 1.00 97.25 85 LEU A O 1
ATOM 707 N N . SER A 1 86 ? -1.041 11.781 -4.246 1.00 95.31 86 SER A N 1
ATOM 708 C CA . SER A 1 86 ? -2.341 11.247 -3.821 1.00 95.31 86 SER A CA 1
ATOM 709 C C . SER A 1 86 ? -2.525 11.128 -2.303 1.00 95.31 86 SER A C 1
ATOM 711 O O . SER A 1 86 ? -3.597 10.708 -1.870 1.00 95.31 86 SER A O 1
ATOM 713 N N . ARG A 1 87 ? -1.472 11.358 -1.509 1.00 87.31 87 ARG A N 1
ATOM 714 C CA . ARG A 1 87 ? -1.484 11.227 -0.041 1.00 87.31 87 ARG A CA 1
ATOM 715 C C . ARG A 1 87 ? -1.867 12.530 0.636 1.00 87.31 87 ARG A C 1
ATOM 717 O O . ARG A 1 87 ? -2.516 12.416 1.697 1.00 87.31 87 ARG A O 1
#

Radius of gyration: 17.48 Å; chains: 1; bounding box: 40×29×47 Å

Sequence (87 aa):
MTIRERAEKREREILSPYAACSALSAGRDKEEPQDAIRTVYQRDRDRIVHSKSFRRLKQKTQVFIAPVSDHYRTRLMHTLEVSQLSR

Secondary structure (DSSP, 8-state):
--HHHHHHHHHHHHS-TTS--GGG----SS--PPPSS--HHHHHHHHHHHSHHHHHGGGSBSSS---S-S-PPBHHHHHHHHHHH--

pLDDT: mean 91.21, std 10.07, range [56.0, 98.19]